Protein AF-A0A2D4MAZ9-F1 (afdb_monomer)

Mean predicted aligned error: 12.38 Å

Sequence (143 aa):
ARPRAPFRSSPSQSVPCAGSPRSSLWLFLHTLEPLLPRHYLNSRGIVIDEDMTARIGMADVKFSFQCPGRMYAPAWVAPEALQKKAEEINRRSADMWSFAVLLWELVTREVPFADLSNMEIGMKVALEGLRPTIPPGISPHIC

Solvent-accessible surface area (backbone atoms only — not comparable to full-atom values): 9492 Å² total; per-residue (Å²): 141,78,86,85,75,80,84,77,80,75,76,83,84,80,82,88,82,87,79,88,75,83,72,52,68,66,59,56,56,73,68,41,84,76,61,75,69,72,62,75,57,51,78,85,36,48,42,73,44,96,86,74,45,80,41,79,42,74,84,68,47,48,52,88,83,56,59,80,92,65,71,91,61,35,73,31,49,27,45,63,67,72,75,45,57,85,86,82,48,64,59,72,61,38,45,51,41,10,49,52,46,51,53,48,30,68,72,70,71,47,69,76,64,74,93,52,53,57,70,54,42,40,48,33,34,54,74,70,63,57,71,87,78,81,70,89,88,67,62,87,87,80,115

pLDDT: mean 71.61, std 18.31, range [29.22, 90.44]

Organism: NCBI:txid129469

Foldseek 3Di:
DDDDDDDPPDDDPDDDDDDDDCPPVLVVQVPDVPRQPQDFDDPVQWDQDPVRDTDGNPVPRDDPPRDVPDDQQLLLFALCPLPDPPVPDDVSVRNVSSVLSVLQCVVVVDDRPPVDHPVRSSCCVNPVVDDGDRDPPDDPVSD

Structure (mmCIF, N/CA/C/O backbone):
data_AF-A0A2D4MAZ9-F1
#
_entry.id   AF-A0A2D4MAZ9-F1
#
loop_
_atom_site.group_PDB
_atom_site.id
_atom_site.type_symbol
_atom_site.label_atom_id
_atom_site.label_alt_id
_atom_site.label_comp_id
_atom_site.label_asym_id
_atom_site.label_entity_id
_atom_site.label_seq_id
_atom_site.pdbx_PDB_ins_code
_atom_site.Cartn_x
_atom_site.Cartn_y
_atom_site.Cartn_z
_atom_site.occupancy
_atom_site.B_iso_or_equiv
_atom_site.auth_seq_id
_atom_site.auth_comp_id
_atom_site.auth_asym_id
_atom_site.auth_atom_id
_atom_site.pdbx_PDB_model_num
ATOM 1 N N . ALA A 1 1 ? 32.833 35.613 -6.149 1.00 41.00 1 ALA A N 1
ATOM 2 C CA . ALA A 1 1 ? 32.846 34.469 -7.079 1.00 41.00 1 ALA A CA 1
ATOM 3 C C . ALA A 1 1 ? 33.715 33.358 -6.492 1.00 41.00 1 ALA A C 1
ATOM 5 O O . ALA A 1 1 ? 34.919 33.538 -6.390 1.00 41.00 1 ALA A O 1
ATOM 6 N N . ARG A 1 2 ? 33.114 32.258 -6.023 1.00 29.22 2 ARG A N 1
ATOM 7 C CA . ARG A 1 2 ? 33.833 31.019 -5.675 1.00 29.22 2 ARG A CA 1
ATOM 8 C C . ARG A 1 2 ? 33.325 29.916 -6.612 1.00 29.22 2 ARG A C 1
ATOM 10 O O . ARG A 1 2 ? 32.111 29.849 -6.811 1.00 29.22 2 ARG A O 1
ATOM 17 N N . PRO A 1 3 ? 34.209 29.117 -7.228 1.00 32.72 3 PRO A N 1
ATOM 18 C CA . PRO A 1 3 ? 33.814 28.135 -8.228 1.00 32.72 3 PRO A CA 1
ATOM 19 C C . PRO A 1 3 ? 33.048 26.975 -7.580 1.00 32.72 3 PRO A C 1
ATOM 21 O O . PRO A 1 3 ? 33.407 26.499 -6.503 1.00 32.72 3 PRO A O 1
ATOM 24 N N . ARG A 1 4 ? 31.975 26.536 -8.248 1.00 31.81 4 ARG A N 1
ATOM 25 C CA . ARG A 1 4 ? 31.226 25.319 -7.917 1.00 31.81 4 ARG A CA 1
ATOM 26 C C . ARG A 1 4 ? 32.125 24.113 -8.196 1.00 31.81 4 ARG A C 1
ATOM 28 O O . ARG A 1 4 ? 32.497 23.885 -9.343 1.00 31.81 4 ARG A O 1
ATOM 35 N N . ALA A 1 5 ? 32.469 23.358 -7.159 1.00 35.03 5 ALA A N 1
ATOM 36 C CA . ALA A 1 5 ? 33.061 22.037 -7.324 1.00 35.03 5 ALA A CA 1
ATOM 37 C C . ALA A 1 5 ? 31.997 21.066 -7.880 1.00 35.03 5 ALA A C 1
ATOM 39 O O . ALA A 1 5 ? 30.837 21.146 -7.462 1.00 35.03 5 ALA A O 1
ATOM 40 N N . PRO A 1 6 ? 32.350 20.168 -8.817 1.00 32.66 6 PRO A N 1
ATOM 41 C CA . PRO A 1 6 ? 31.421 19.182 -9.348 1.00 32.66 6 PRO A CA 1
ATOM 42 C C . PRO A 1 6 ? 31.042 18.184 -8.252 1.00 32.66 6 PRO A C 1
ATOM 44 O O . PRO A 1 6 ? 31.898 17.648 -7.546 1.00 32.66 6 PRO A O 1
ATOM 47 N N . PHE A 1 7 ? 29.736 17.963 -8.107 1.00 31.11 7 PHE A N 1
ATOM 48 C CA . PHE A 1 7 ? 29.149 16.994 -7.191 1.00 31.11 7 PHE A CA 1
ATOM 49 C C . PHE A 1 7 ? 29.615 15.598 -7.619 1.00 31.11 7 PHE A C 1
ATOM 51 O O . PHE A 1 7 ? 29.149 15.038 -8.609 1.00 31.11 7 PHE A O 1
ATOM 58 N N . ARG A 1 8 ? 30.619 15.077 -6.915 1.00 29.31 8 ARG A N 1
ATOM 59 C CA . ARG A 1 8 ? 31.166 13.740 -7.122 1.00 29.31 8 ARG A CA 1
ATOM 60 C C . ARG A 1 8 ? 30.081 12.750 -6.700 1.00 29.31 8 ARG A C 1
ATOM 62 O O . ARG A 1 8 ? 29.751 12.661 -5.522 1.00 29.31 8 ARG A O 1
ATOM 69 N N . SER A 1 9 ? 29.494 12.062 -7.673 1.00 36.06 9 SER A N 1
ATOM 70 C CA . SER A 1 9 ? 28.590 10.932 -7.472 1.00 36.06 9 SER A CA 1
ATOM 71 C C . SER A 1 9 ? 29.318 9.847 -6.675 1.00 36.06 9 SER A C 1
ATOM 73 O O . SER A 1 9 ? 30.219 9.185 -7.194 1.00 36.06 9 SER A O 1
ATOM 75 N N . SER A 1 10 ? 28.975 9.710 -5.397 1.00 30.83 10 SER A N 1
ATOM 76 C CA . SER A 1 10 ? 29.439 8.604 -4.557 1.00 30.83 10 SER A CA 1
ATOM 77 C C . SER A 1 10 ? 28.807 7.286 -5.027 1.00 30.83 10 SER A C 1
ATOM 79 O O . SER A 1 10 ? 27.696 7.298 -5.559 1.00 30.83 10 SER A O 1
ATOM 81 N N . PRO A 1 11 ? 29.528 6.164 -4.891 1.00 35.72 11 PRO A N 1
ATOM 82 C CA . PRO A 1 11 ? 29.386 5.016 -5.769 1.00 35.72 11 PRO A CA 1
ATOM 83 C C . PRO A 1 11 ? 28.123 4.218 -5.460 1.00 35.72 11 PRO A C 1
ATOM 85 O O . PRO A 1 11 ? 27.843 3.879 -4.309 1.00 35.72 11 PRO A O 1
ATOM 88 N N . SER A 1 12 ? 27.406 3.867 -6.524 1.00 33.91 12 SER A N 1
ATOM 89 C CA . SER A 1 12 ? 26.584 2.666 -6.582 1.00 33.91 12 SER A CA 1
ATOM 90 C C . SER A 1 12 ? 27.402 1.504 -6.020 1.00 33.91 12 SER A C 1
ATOM 92 O O . SER A 1 12 ? 28.412 1.107 -6.598 1.00 33.91 12 SER A O 1
ATOM 94 N N . GLN A 1 13 ? 27.007 0.987 -4.855 1.00 32.81 13 GLN A N 1
ATOM 95 C CA . GLN A 1 13 ? 27.581 -0.249 -4.338 1.00 32.81 13 GLN A CA 1
ATOM 96 C C . GLN A 1 13 ? 27.137 -1.383 -5.259 1.00 32.81 13 GLN A C 1
ATOM 98 O O . GLN A 1 13 ? 26.048 -1.939 -5.134 1.00 32.81 13 GLN A O 1
ATOM 103 N N . SER A 1 14 ? 27.985 -1.680 -6.235 1.00 34.44 14 SER A N 1
ATOM 104 C CA . SER A 1 14 ? 27.990 -2.936 -6.951 1.00 34.44 14 SER A CA 1
ATOM 105 C C . SER A 1 14 ? 28.520 -4.007 -6.003 1.00 34.44 14 SER A C 1
ATOM 107 O O . SER A 1 14 ? 29.674 -3.982 -5.584 1.00 34.44 14 SER A O 1
ATOM 109 N N . VAL A 1 15 ? 27.676 -4.984 -5.689 1.00 37.50 15 VAL A N 1
ATOM 110 C CA . VAL A 1 15 ? 28.141 -6.287 -5.211 1.00 37.50 15 VAL A CA 1
ATOM 111 C C . VAL A 1 15 ? 27.695 -7.319 -6.242 1.00 37.50 15 VAL A C 1
ATOM 113 O O . VAL A 1 15 ? 26.556 -7.778 -6.185 1.00 37.50 15 VAL A O 1
ATOM 116 N N . PRO A 1 16 ? 28.537 -7.665 -7.230 1.00 53.72 16 PRO A N 1
ATOM 117 C CA . PRO A 1 16 ? 28.289 -8.802 -8.093 1.00 53.72 16 PRO A CA 1
ATOM 118 C C . PRO A 1 16 ? 29.218 -9.946 -7.684 1.00 53.72 16 PRO A C 1
ATOM 120 O O . PRO A 1 16 ? 30.409 -9.888 -7.969 1.00 53.72 16 PRO A O 1
ATOM 123 N N . CYS A 1 17 ? 28.685 -11.002 -7.064 1.00 29.98 17 CYS A N 1
ATOM 124 C CA . CYS A 1 17 ? 29.397 -12.276 -6.958 1.00 29.98 17 CYS A CA 1
ATOM 125 C C . CYS A 1 17 ? 28.449 -13.476 -7.093 1.00 29.98 17 CYS A C 1
ATOM 127 O O . CYS A 1 17 ? 27.626 -13.736 -6.223 1.00 29.98 17 CYS A O 1
ATOM 129 N N . ALA A 1 18 ? 28.693 -14.209 -8.184 1.00 37.38 18 ALA A N 1
ATOM 130 C CA . ALA A 1 18 ? 28.516 -15.645 -8.395 1.00 37.38 18 ALA A CA 1
ATOM 131 C C . ALA A 1 18 ? 27.088 -16.226 -8.487 1.00 37.38 18 ALA A C 1
ATOM 133 O O . ALA A 1 18 ? 26.488 -16.635 -7.500 1.00 37.38 18 ALA A O 1
ATOM 134 N N . GLY A 1 19 ? 26.641 -16.406 -9.739 1.00 32.09 19 GLY A N 1
ATOM 135 C CA . GLY A 1 19 ? 25.636 -17.403 -10.125 1.00 32.09 19 GLY A CA 1
ATOM 136 C C . GLY A 1 19 ? 24.244 -16.838 -10.405 1.00 32.09 19 GLY A C 1
ATOM 137 O O . GLY A 1 19 ? 23.368 -16.888 -9.552 1.00 32.09 19 GLY A O 1
ATOM 138 N N . SER A 1 20 ? 23.996 -16.338 -11.621 1.00 38.81 20 SER A N 1
ATOM 139 C CA . SER A 1 20 ? 22.609 -16.152 -12.092 1.00 38.81 20 SER A CA 1
ATOM 140 C C . SER A 1 20 ? 21.934 -17.533 -12.211 1.00 38.81 20 SER A C 1
ATOM 142 O O . SER A 1 20 ? 22.628 -18.467 -12.623 1.00 38.81 20 SER A O 1
ATOM 144 N N . PRO A 1 21 ? 20.629 -17.691 -11.910 1.00 46.53 21 PRO A N 1
ATOM 145 C CA . PRO A 1 21 ? 19.580 -16.979 -12.641 1.00 46.53 21 PRO A CA 1
ATOM 146 C C . PRO A 1 21 ? 18.431 -16.499 -11.740 1.00 46.53 21 PRO A C 1
ATOM 148 O O . PRO A 1 21 ? 17.896 -17.265 -10.948 1.00 46.53 21 PRO A O 1
ATOM 151 N N . ARG A 1 22 ? 17.990 -15.245 -11.905 1.00 44.38 22 ARG A N 1
ATOM 152 C CA . ARG A 1 22 ? 16.703 -14.752 -11.371 1.00 44.38 22 ARG A CA 1
ATOM 153 C C . ARG A 1 22 ? 16.418 -15.200 -9.927 1.00 44.38 22 ARG A C 1
ATOM 155 O O . ARG A 1 22 ? 15.351 -15.743 -9.643 1.00 44.38 22 ARG A O 1
ATOM 162 N N . SER A 1 23 ? 17.355 -14.989 -9.003 1.00 43.38 23 SER A N 1
ATOM 163 C CA . SER A 1 23 ? 16.987 -15.000 -7.590 1.00 43.38 23 SER A CA 1
ATOM 164 C C . SER A 1 23 ? 15.895 -13.948 -7.444 1.00 43.38 23 SER A C 1
ATOM 166 O O . SER A 1 23 ? 16.120 -12.770 -7.727 1.00 43.38 23 SER A O 1
ATOM 168 N N . SER A 1 24 ? 14.671 -14.393 -7.140 1.00 56.97 24 SER A N 1
ATOM 169 C CA . SER A 1 24 ? 13.549 -13.476 -6.967 1.00 56.97 24 SER A CA 1
ATOM 170 C C . SER A 1 24 ? 14.010 -12.419 -5.981 1.00 56.97 24 SER A C 1
ATOM 172 O O . SER A 1 24 ? 14.417 -12.752 -4.871 1.00 56.97 24 SER A O 1
ATOM 174 N N . LEU A 1 25 ? 14.006 -11.161 -6.412 1.00 61.22 25 LEU A N 1
ATOM 175 C CA . LEU A 1 25 ? 14.500 -10.022 -5.639 1.00 61.22 25 LEU A CA 1
ATOM 176 C C . LEU A 1 25 ? 13.897 -10.000 -4.218 1.00 61.22 25 LEU A C 1
ATOM 178 O O . LEU A 1 25 ? 14.554 -9.619 -3.254 1.00 61.22 25 LEU A O 1
ATOM 182 N N . TRP A 1 26 ? 12.679 -10.531 -4.092 1.00 62.00 26 TRP A N 1
ATOM 183 C CA .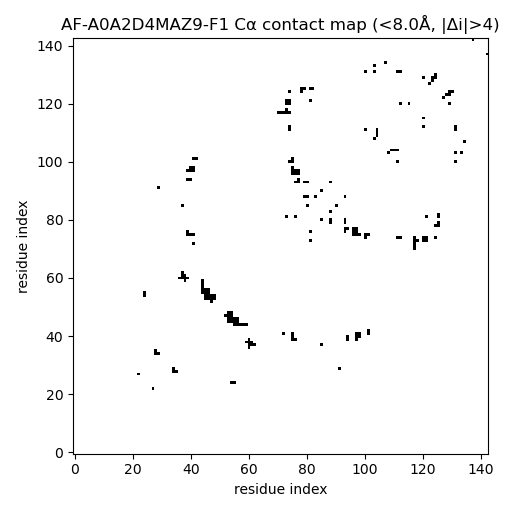 TRP A 1 26 ? 12.007 -10.869 -2.842 1.00 62.00 26 TRP A CA 1
ATOM 184 C C . TRP A 1 26 ? 12.838 -11.725 -1.878 1.00 62.00 26 TRP A C 1
ATOM 186 O O . TRP A 1 26 ? 13.039 -11.362 -0.720 1.00 62.00 26 TRP A O 1
ATOM 196 N N . LEU A 1 27 ? 13.327 -12.866 -2.364 1.00 61.44 27 LEU A N 1
ATOM 197 C CA . LEU A 1 27 ? 14.102 -13.828 -1.594 1.00 61.44 27 LEU A CA 1
ATOM 198 C C . LEU A 1 27 ? 15.418 -13.199 -1.138 1.00 61.44 27 LEU A C 1
ATOM 200 O O . LEU A 1 27 ? 15.802 -13.377 0.010 1.00 61.44 27 LEU A O 1
ATOM 204 N N . PHE A 1 28 ? 16.048 -12.390 -1.996 1.00 69.44 28 PHE A N 1
ATOM 205 C CA . PHE A 1 28 ? 17.264 -11.663 -1.640 1.00 69.44 28 PHE A CA 1
ATOM 206 C C . PHE A 1 28 ? 17.043 -10.718 -0.449 1.00 69.44 28 PHE A C 1
ATOM 208 O O . PHE A 1 28 ? 17.793 -10.776 0.524 1.00 69.44 28 PHE A O 1
ATOM 215 N N . LEU A 1 29 ? 15.974 -9.914 -0.454 1.00 61.34 29 LEU A N 1
ATOM 216 C CA . LEU A 1 29 ? 15.665 -9.023 0.674 1.00 61.34 29 LEU A CA 1
ATOM 217 C C . LEU A 1 29 ? 15.400 -9.783 1.980 1.00 61.34 29 LEU A C 1
ATOM 219 O O . LEU A 1 29 ? 15.776 -9.317 3.052 1.00 61.34 29 LEU A O 1
ATOM 223 N N . HIS A 1 30 ? 14.801 -10.969 1.888 1.00 63.09 30 HIS A N 1
ATOM 224 C CA . HIS A 1 30 ? 14.498 -11.813 3.043 1.00 63.09 30 HIS A CA 1
ATOM 225 C C . HIS A 1 30 ? 15.710 -12.602 3.559 1.00 63.09 30 HIS A C 1
ATOM 227 O O . HIS A 1 30 ? 15.662 -13.114 4.678 1.00 63.09 30 HIS A O 1
ATOM 233 N N . THR A 1 31 ? 16.786 -12.680 2.768 1.00 70.00 31 THR A N 1
ATOM 234 C CA . THR A 1 31 ? 18.083 -13.249 3.173 1.00 70.00 31 THR A CA 1
ATOM 235 C C . THR A 1 31 ? 19.029 -12.231 3.817 1.00 70.00 31 THR A C 1
ATOM 237 O O . THR A 1 31 ? 20.043 -12.635 4.378 1.00 70.00 31 THR A O 1
ATOM 240 N N . LEU A 1 32 ? 18.722 -10.927 3.764 1.00 57.53 32 LEU A N 1
ATOM 241 C CA . LEU A 1 32 ? 19.522 -9.900 4.436 1.00 57.53 32 LEU A CA 1
ATOM 242 C C . LEU A 1 32 ? 19.268 -9.940 5.949 1.00 57.53 32 LEU A C 1
ATOM 244 O O . LEU A 1 32 ? 18.142 -9.747 6.408 1.00 57.53 32 LEU A O 1
ATOM 248 N N . GLU A 1 33 ? 20.328 -10.155 6.724 1.00 50.84 33 GLU A N 1
ATOM 249 C CA . GLU A 1 33 ? 20.293 -10.113 8.184 1.00 50.84 33 GLU A CA 1
ATOM 250 C C . GLU A 1 33 ? 21.235 -8.997 8.677 1.00 50.84 33 GLU A C 1
ATOM 252 O O . GLU A 1 33 ? 22.446 -9.094 8.463 1.00 50.84 33 GLU A O 1
ATOM 257 N N . PRO A 1 34 ? 20.720 -7.909 9.293 1.00 59.88 34 PRO A N 1
ATOM 258 C CA . PRO A 1 34 ? 19.323 -7.652 9.665 1.00 59.88 34 PRO A CA 1
ATOM 259 C C . PRO A 1 34 ? 18.432 -7.185 8.496 1.00 59.88 34 PRO A C 1
ATOM 261 O O . PRO A 1 34 ? 18.881 -6.482 7.590 1.00 59.88 34 PRO A O 1
ATOM 264 N N . LEU A 1 35 ? 17.135 -7.515 8.572 1.00 66.44 35 LEU A N 1
ATOM 265 C CA . LEU A 1 35 ? 16.117 -7.027 7.632 1.00 66.44 35 LEU A CA 1
ATOM 266 C C . LEU A 1 35 ? 16.090 -5.495 7.606 1.00 66.44 35 LEU A C 1
ATOM 268 O O . LEU A 1 35 ? 16.209 -4.844 8.650 1.00 66.44 35 LEU A O 1
ATOM 272 N N . LEU A 1 36 ? 15.854 -4.925 6.424 1.00 64.81 36 LEU A N 1
ATOM 273 C CA . LEU A 1 36 ? 15.826 -3.478 6.234 1.00 64.81 36 LEU A CA 1
ATOM 274 C C . LEU A 1 36 ? 14.772 -2.817 7.140 1.00 64.81 36 LEU A C 1
ATOM 276 O O . LEU A 1 36 ? 13.581 -3.131 7.044 1.00 64.81 36 LEU A O 1
ATOM 280 N N . PRO A 1 37 ? 15.174 -1.895 8.034 1.00 61.62 37 PRO A N 1
ATOM 281 C CA . PRO A 1 37 ? 14.231 -1.232 8.918 1.00 61.62 37 PRO A CA 1
ATOM 282 C C . PRO A 1 37 ? 13.292 -0.316 8.122 1.00 61.62 37 PRO A C 1
ATOM 284 O O . PRO A 1 37 ? 13.749 0.498 7.326 1.00 61.62 37 PRO A O 1
ATOM 287 N N . ARG A 1 38 ? 11.982 -0.391 8.403 1.00 64.94 38 ARG A N 1
ATOM 288 C CA . ARG A 1 38 ? 10.942 0.534 7.893 1.00 64.94 38 ARG A CA 1
ATOM 289 C C . ARG A 1 38 ? 10.818 0.612 6.364 1.00 64.94 38 ARG A C 1
ATOM 291 O O . ARG A 1 38 ? 10.357 1.626 5.837 1.00 64.94 38 ARG A O 1
ATOM 298 N N . HIS A 1 39 ? 11.191 -0.451 5.665 1.00 69.81 39 HIS A N 1
ATOM 299 C CA . HIS A 1 39 ? 10.862 -0.606 4.257 1.00 69.81 39 HIS A CA 1
ATOM 300 C C . HIS A 1 39 ? 9.430 -1.143 4.134 1.00 69.81 39 HIS A C 1
ATOM 302 O O . HIS A 1 39 ? 9.096 -2.138 4.766 1.00 69.81 39 HIS A O 1
ATOM 308 N N . TYR A 1 40 ? 8.590 -0.456 3.362 1.00 73.38 40 TYR A N 1
ATOM 309 C CA . TYR A 1 40 ? 7.256 -0.924 2.991 1.00 73.38 40 TYR A CA 1
ATOM 310 C C . TYR A 1 40 ? 7.188 -0.933 1.475 1.00 73.38 40 TYR A C 1
ATOM 312 O O . TYR A 1 40 ? 7.435 0.099 0.844 1.00 73.38 40 TYR A O 1
ATOM 320 N N . LEU A 1 41 ? 6.857 -2.083 0.900 1.00 78.56 41 LEU A N 1
ATOM 321 C CA . LEU A 1 41 ? 6.751 -2.213 -0.544 1.00 78.56 41 LEU A CA 1
ATOM 322 C C . LEU A 1 41 ? 5.501 -1.510 -1.058 1.00 78.56 41 LEU A C 1
ATOM 324 O O . LEU A 1 41 ? 4.416 -1.631 -0.501 1.00 78.56 41 LEU A O 1
ATOM 328 N N . ASN A 1 42 ? 5.674 -0.746 -2.125 1.00 80.94 42 ASN A N 1
ATOM 329 C CA . ASN A 1 42 ? 4.606 -0.053 -2.825 1.00 80.94 42 ASN A CA 1
ATOM 330 C C . ASN A 1 42 ? 5.027 0.138 -4.284 1.00 80.94 42 ASN A C 1
ATOM 332 O O . ASN A 1 42 ? 6.201 -0.030 -4.621 1.00 80.94 42 ASN A O 1
ATOM 336 N N . SER A 1 43 ? 4.081 0.509 -5.145 1.00 81.12 43 SER A N 1
ATOM 337 C CA . SER A 1 43 ? 4.360 0.685 -6.572 1.00 81.12 43 SER A CA 1
ATOM 338 C C . SER A 1 43 ? 5.311 1.849 -6.861 1.00 81.12 43 SER A C 1
ATOM 340 O O . SER A 1 43 ? 6.022 1.820 -7.859 1.00 81.12 43 SER A O 1
ATOM 342 N N . ARG A 1 44 ? 5.403 2.839 -5.961 1.00 80.06 44 ARG A N 1
ATOM 343 C CA . ARG A 1 44 ? 6.304 3.999 -6.104 1.00 80.06 44 ARG A CA 1
ATOM 344 C C . ARG A 1 44 ? 7.777 3.642 -5.913 1.00 80.06 44 ARG A C 1
ATOM 346 O O . ARG A 1 44 ? 8.622 4.253 -6.550 1.00 80.06 44 ARG A O 1
ATOM 353 N N . GLY A 1 45 ? 8.069 2.661 -5.061 1.00 78.69 45 GLY A N 1
ATOM 354 C CA . GLY A 1 45 ? 9.420 2.168 -4.798 1.00 78.69 45 GLY A CA 1
ATOM 355 C C . GLY A 1 45 ? 9.919 1.146 -5.819 1.00 78.69 45 GLY A C 1
ATOM 356 O O . GLY A 1 45 ? 10.990 0.573 -5.628 1.00 78.69 45 GLY A O 1
ATOM 357 N N . ILE A 1 46 ? 9.159 0.870 -6.883 1.00 84.38 46 ILE A N 1
ATOM 358 C CA . ILE A 1 46 ? 9.569 -0.028 -7.964 1.00 84.38 46 ILE A CA 1
ATOM 359 C C . ILE A 1 46 ? 9.989 0.826 -9.157 1.00 84.38 46 ILE A C 1
ATOM 361 O O . ILE A 1 46 ? 9.195 1.570 -9.725 1.00 84.38 46 ILE A O 1
ATOM 365 N N . VAL A 1 47 ? 11.251 0.694 -9.551 1.00 84.38 47 VAL A N 1
ATOM 366 C CA . VAL A 1 47 ? 11.826 1.360 -10.719 1.00 84.38 47 VAL A CA 1
ATOM 367 C C . VAL A 1 47 ? 11.923 0.344 -11.846 1.00 84.38 47 VAL A C 1
ATOM 369 O O . VAL A 1 47 ? 12.397 -0.775 -11.645 1.00 84.38 47 VAL A O 1
ATOM 372 N N . ILE A 1 48 ? 11.466 0.725 -13.032 1.00 85.75 48 ILE A N 1
ATOM 373 C CA . ILE A 1 48 ? 11.558 -0.108 -14.230 1.00 85.75 48 ILE A CA 1
ATOM 374 C C . ILE A 1 48 ? 12.789 0.346 -15.011 1.00 85.75 48 ILE A C 1
ATOM 376 O O . ILE A 1 48 ? 12.926 1.531 -15.310 1.00 85.75 48 ILE A O 1
ATOM 380 N N . ASP A 1 49 ? 13.691 -0.594 -15.278 1.00 85.56 49 ASP A N 1
ATOM 381 C CA . ASP A 1 49 ? 14.897 -0.374 -16.080 1.00 85.56 49 ASP A CA 1
ATOM 382 C C . ASP A 1 49 ? 14.586 -0.419 -17.588 1.00 85.56 49 ASP A C 1
ATOM 384 O O . ASP A 1 49 ? 13.515 -0.885 -17.988 1.00 85.56 49 ASP A O 1
ATOM 388 N N . GLU A 1 50 ? 15.530 0.006 -18.433 1.00 85.88 50 GLU A N 1
ATOM 389 C CA . GLU A 1 50 ? 15.366 0.013 -19.902 1.00 85.88 50 GLU A CA 1
ATOM 390 C C . GLU A 1 50 ? 15.066 -1.388 -20.470 1.00 85.88 50 GLU A C 1
ATOM 392 O O . GLU A 1 50 ? 14.285 -1.535 -21.410 1.00 85.88 50 GLU A O 1
ATOM 397 N N . ASP A 1 51 ? 15.583 -2.435 -19.821 1.00 83.62 51 ASP A N 1
ATOM 398 C CA . ASP A 1 51 ? 15.347 -3.844 -20.160 1.00 83.62 51 ASP A CA 1
ATOM 399 C C . ASP A 1 51 ? 13.983 -4.384 -19.671 1.00 83.62 51 ASP A C 1
ATOM 401 O O . ASP A 1 51 ? 13.801 -5.597 -19.535 1.00 83.62 51 ASP A O 1
ATOM 405 N N . MET A 1 52 ? 13.029 -3.512 -19.314 1.00 79.00 52 MET A N 1
ATOM 406 C CA . MET A 1 52 ? 11.734 -3.871 -18.703 1.00 79.00 52 MET A CA 1
ATOM 407 C C . MET A 1 52 ? 11.870 -4.698 -17.414 1.00 79.00 52 MET A C 1
ATOM 409 O O . MET A 1 52 ? 10.947 -5.400 -16.989 1.00 79.00 52 MET A O 1
ATOM 413 N N . THR A 1 53 ? 13.031 -4.618 -16.765 1.00 79.50 53 THR A N 1
ATOM 414 C CA . THR A 1 53 ? 13.305 -5.332 -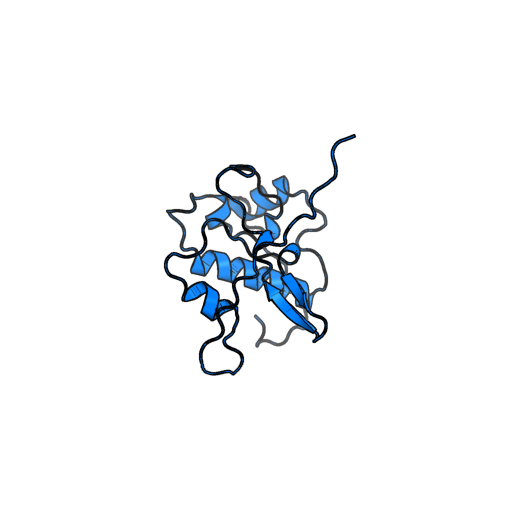15.522 1.00 79.50 53 THR A CA 1
ATOM 415 C C . THR A 1 53 ? 12.891 -4.458 -14.346 1.00 79.50 53 THR A C 1
ATOM 417 O O . THR A 1 53 ? 13.393 -3.349 -14.175 1.00 79.50 53 THR A O 1
ATOM 420 N N . ALA A 1 54 ? 11.977 -4.957 -13.514 1.00 79.19 54 ALA A N 1
ATOM 421 C CA . ALA A 1 54 ? 11.563 -4.267 -12.300 1.00 79.19 54 ALA A CA 1
ATOM 422 C C . ALA A 1 54 ? 12.632 -4.418 -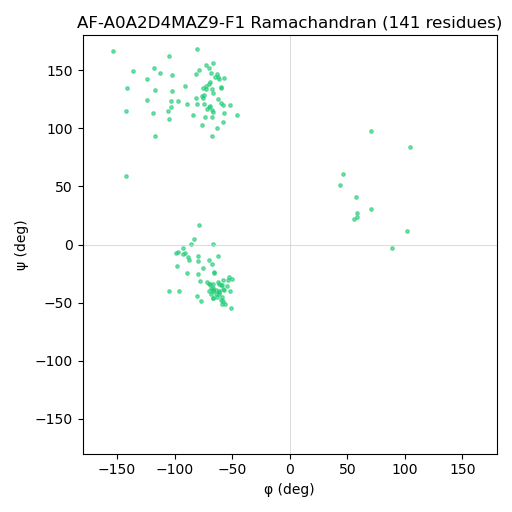11.205 1.00 79.19 54 ALA A C 1
ATOM 424 O O . ALA A 1 54 ? 13.049 -5.529 -10.868 1.00 79.19 54 ALA A O 1
ATOM 425 N N . ARG A 1 55 ? 13.065 -3.295 -10.630 1.00 80.38 55 ARG A N 1
ATOM 426 C CA . ARG A 1 55 ? 14.050 -3.213 -9.548 1.00 80.38 55 ARG A CA 1
ATOM 427 C C . ARG A 1 55 ? 13.440 -2.459 -8.371 1.00 80.38 55 ARG A C 1
ATOM 429 O O . ARG A 1 55 ? 12.718 -1.488 -8.561 1.00 80.38 55 ARG A O 1
ATOM 436 N N . ILE A 1 56 ? 13.747 -2.875 -7.148 1.00 79.19 56 ILE A N 1
ATOM 437 C CA . ILE A 1 56 ? 13.324 -2.139 -5.950 1.00 79.19 56 ILE A CA 1
ATOM 438 C C . ILE A 1 56 ? 14.290 -0.972 -5.742 1.00 79.19 56 ILE A C 1
ATOM 440 O O . ILE A 1 56 ? 15.501 -1.163 -5.602 1.00 79.19 56 ILE A O 1
ATOM 444 N N . GLY A 1 57 ? 13.744 0.238 -5.748 1.00 74.69 57 GLY A N 1
ATOM 445 C CA . GLY A 1 57 ? 14.443 1.472 -5.446 1.00 74.69 57 GLY A CA 1
ATOM 446 C C . GLY A 1 57 ? 14.722 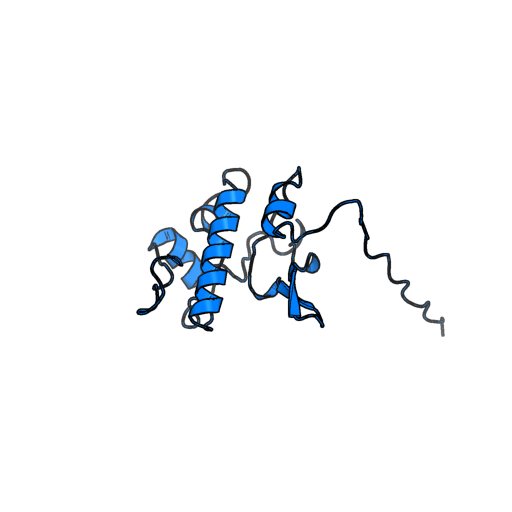1.572 -3.951 1.00 74.69 57 GLY A C 1
ATOM 447 O O . GLY A 1 57 ? 13.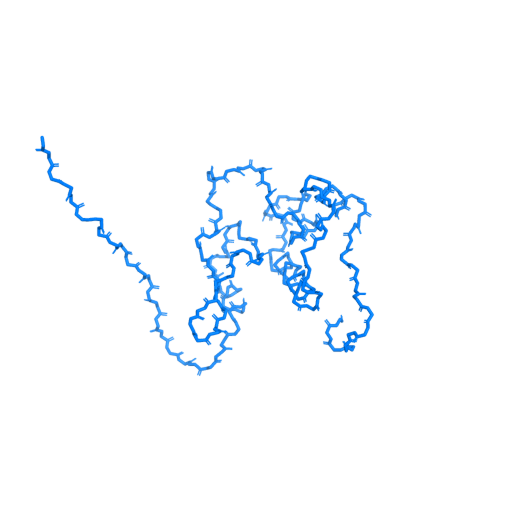833 1.808 -3.142 1.00 74.69 57 GLY A O 1
ATOM 448 N N . MET A 1 58 ? 15.989 1.446 -3.568 1.00 70.44 58 MET A N 1
ATOM 449 C CA . MET A 1 58 ? 16.402 1.576 -2.166 1.00 70.44 58 MET A CA 1
ATOM 450 C C . MET A 1 58 ? 16.289 3.018 -1.631 1.00 70.44 58 MET A C 1
ATOM 452 O O . MET A 1 58 ? 16.380 3.253 -0.428 1.00 70.44 58 MET A O 1
ATOM 456 N N . ALA A 1 59 ? 16.104 3.995 -2.522 1.00 68.56 59 ALA A N 1
ATOM 457 C CA . ALA A 1 59 ? 15.963 5.406 -2.173 1.00 68.56 59 ALA A CA 1
ATOM 458 C C . ALA A 1 59 ? 14.684 5.698 -1.368 1.00 68.56 59 ALA A C 1
ATOM 460 O O . ALA A 1 59 ? 14.656 6.660 -0.603 1.00 68.56 59 ALA A O 1
ATOM 461 N N . ASP A 1 60 ? 13.660 4.852 -1.501 1.00 66.88 60 ASP A N 1
ATOM 462 C CA . ASP A 1 60 ? 12.367 5.008 -0.828 1.00 66.88 60 ASP A CA 1
ATOM 463 C C . ASP A 1 60 ? 12.337 4.408 0.587 1.00 66.88 60 ASP A C 1
ATOM 465 O O . ASP A 1 60 ? 11.323 4.485 1.292 1.00 66.88 60 ASP A O 1
ATOM 469 N N . VAL A 1 61 ? 13.457 3.838 1.051 1.00 70.19 61 VAL A N 1
ATOM 470 C CA . VAL A 1 61 ? 13.609 3.394 2.440 1.00 70.19 61 VAL A CA 1
ATOM 471 C C . VAL A 1 61 ? 13.609 4.619 3.353 1.00 70.19 61 VAL A C 1
ATOM 473 O O . VAL A 1 61 ? 14.525 5.444 3.342 1.00 70.19 61 VAL A O 1
ATOM 476 N N . LYS A 1 62 ? 12.578 4.732 4.195 1.00 70.00 62 LYS A N 1
ATOM 477 C CA . LYS A 1 62 ? 12.465 5.838 5.148 1.00 70.00 62 LYS A CA 1
ATOM 478 C C . LYS A 1 62 ? 13.520 5.719 6.241 1.00 70.00 62 LYS A C 1
ATOM 480 O O . LYS A 1 62 ? 13.498 4.793 7.052 1.00 70.00 62 LYS A O 1
ATOM 485 N N . PHE A 1 63 ? 14.380 6.726 6.333 1.00 70.56 63 PHE A N 1
ATOM 486 C CA . PHE A 1 63 ? 15.320 6.842 7.444 1.00 70.56 63 PHE A CA 1
ATOM 487 C C . PHE A 1 63 ? 14.600 7.095 8.774 1.00 70.56 63 PHE A C 1
ATOM 489 O O . PHE A 1 63 ? 13.506 7.659 8.821 1.00 70.56 63 PHE A O 1
ATOM 496 N N . SER A 1 64 ? 15.249 6.744 9.885 1.00 66.88 64 SER A N 1
ATOM 497 C CA . SER A 1 64 ? 14.689 6.860 11.239 1.00 66.88 64 SER A CA 1
ATOM 498 C C . SER A 1 64 ? 14.171 8.262 11.592 1.00 66.88 64 SER A C 1
ATOM 500 O O . SER A 1 64 ? 13.205 8.371 12.349 1.00 66.88 64 SER A O 1
ATOM 502 N N . PHE A 1 65 ? 14.779 9.310 11.023 1.00 65.25 65 PHE A N 1
ATOM 503 C CA . PHE A 1 65 ? 14.426 10.719 11.228 1.00 65.25 65 PHE A CA 1
ATOM 504 C C . PHE A 1 65 ? 13.339 11.239 10.272 1.00 65.25 65 PHE A C 1
ATOM 506 O O . PHE A 1 65 ? 12.783 12.314 10.496 1.00 65.25 65 PHE A O 1
ATOM 513 N N . GLN A 1 66 ? 13.017 10.506 9.203 1.00 63.00 66 GLN A N 1
ATOM 514 C CA . GLN A 1 66 ? 12.022 10.939 8.228 1.00 63.00 66 GLN A CA 1
ATOM 515 C C . GLN A 1 66 ? 10.614 10.572 8.701 1.00 63.00 66 GLN A C 1
ATOM 517 O O . GLN A 1 66 ? 10.232 9.404 8.725 1.00 63.00 66 GLN A O 1
ATOM 522 N N . CYS A 1 67 ? 9.829 11.602 9.037 1.00 59.19 67 CYS A N 1
ATOM 523 C CA . CYS A 1 67 ? 8.389 11.517 9.308 1.00 59.19 67 CYS A CA 1
ATOM 524 C C . CYS A 1 67 ? 7.976 10.345 10.233 1.00 59.19 67 CYS A C 1
ATOM 526 O O . CYS A 1 67 ? 7.182 9.495 9.811 1.00 59.19 67 CYS A O 1
ATOM 528 N N . PRO A 1 68 ? 8.465 10.285 11.489 1.00 61.34 68 PRO A N 1
ATOM 529 C CA . PRO A 1 68 ? 7.996 9.286 12.444 1.00 61.34 68 PRO A CA 1
ATOM 530 C C . PRO A 1 68 ? 6.482 9.456 12.650 1.00 61.34 68 PRO A C 1
ATOM 532 O O . PRO A 1 68 ? 6.012 10.540 12.983 1.00 61.34 68 PRO A O 1
ATOM 535 N N . GLY A 1 69 ? 5.711 8.401 12.379 1.00 64.56 69 GLY A N 1
ATOM 536 C CA . GLY A 1 69 ? 4.252 8.391 12.550 1.00 64.56 69 GLY A CA 1
ATOM 537 C C . GLY A 1 69 ? 3.421 8.864 11.350 1.00 64.56 69 GLY A C 1
ATOM 538 O O . GLY A 1 69 ? 2.201 8.774 11.411 1.00 64.56 69 GLY A O 1
ATOM 539 N N . ARG A 1 70 ? 4.031 9.317 10.240 1.00 68.75 70 ARG A N 1
ATOM 540 C CA . ARG A 1 70 ? 3.288 9.622 8.998 1.00 68.75 70 ARG A CA 1
ATOM 541 C C . ARG A 1 70 ? 3.502 8.556 7.926 1.00 68.75 70 ARG A C 1
ATOM 543 O O . ARG A 1 70 ? 4.600 8.384 7.381 1.00 68.75 70 ARG A O 1
ATOM 550 N N . MET A 1 71 ? 2.417 7.865 7.589 1.00 75.75 71 MET A N 1
ATOM 551 C CA . MET A 1 71 ? 2.349 6.890 6.502 1.00 75.75 71 MET A CA 1
ATOM 552 C C . MET A 1 71 ? 1.630 7.515 5.304 1.00 75.75 71 MET A C 1
ATOM 554 O O . MET A 1 71 ? 0.511 7.996 5.426 1.00 75.75 71 MET A O 1
ATOM 558 N N . TYR A 1 72 ? 2.297 7.528 4.148 1.00 76.25 72 TYR A N 1
ATOM 559 C CA . TYR A 1 72 ? 1.783 8.148 2.916 1.00 76.25 72 TYR A CA 1
ATOM 560 C C . TYR A 1 72 ? 1.161 7.138 1.944 1.00 76.25 72 TYR A C 1
ATOM 562 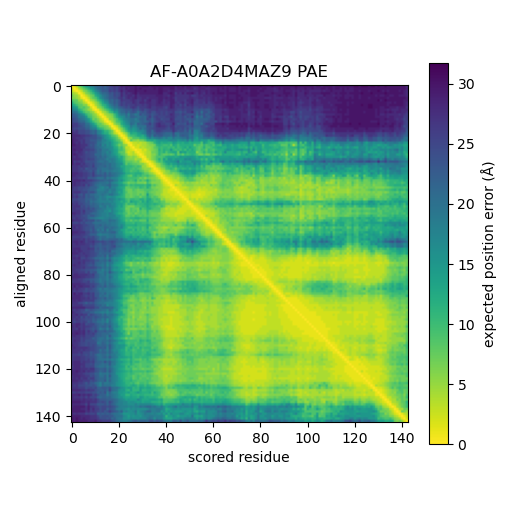O O . TYR A 1 72 ? 0.606 7.545 0.930 1.00 76.25 72 TYR A O 1
ATOM 570 N N . ALA A 1 73 ? 1.289 5.843 2.238 1.00 84.06 73 ALA A N 1
ATOM 571 C CA . ALA A 1 73 ? 0.792 4.748 1.412 1.00 84.06 73 ALA A CA 1
ATOM 572 C C . ALA A 1 73 ? 0.229 3.607 2.291 1.00 84.06 73 ALA A C 1
ATOM 574 O O . ALA A 1 73 ? 0.741 2.493 2.239 1.00 84.06 73 ALA A O 1
ATOM 575 N N . PRO A 1 74 ? -0.781 3.870 3.145 1.00 86.88 74 PRO A N 1
ATOM 576 C CA . PRO A 1 74 ? -1.321 2.864 4.064 1.00 86.88 74 PRO A CA 1
ATOM 577 C C . PRO A 1 74 ? -2.061 1.720 3.357 1.00 86.88 74 PRO A C 1
ATOM 579 O O . PRO A 1 74 ? -2.226 0.666 3.955 1.00 86.88 74 PRO A O 1
ATOM 582 N N . ALA A 1 75 ? -2.454 1.890 2.089 1.00 87.69 75 ALA A N 1
ATOM 583 C CA . ALA A 1 75 ? -3.126 0.853 1.303 1.00 87.69 75 ALA A CA 1
ATOM 584 C C . ALA A 1 75 ? -2.271 -0.413 1.090 1.00 87.69 75 ALA A C 1
ATOM 586 O O . ALA A 1 75 ? -2.814 -1.513 1.049 1.00 87.69 75 ALA A O 1
ATOM 587 N N . TRP A 1 76 ? -0.945 -0.267 1.002 1.00 88.88 76 TRP A N 1
ATOM 588 C CA . TRP A 1 76 ? -0.008 -1.389 0.856 1.00 88.88 76 TRP A CA 1
ATOM 589 C C . TRP A 1 76 ? 0.517 -1.899 2.202 1.00 88.88 76 TRP A C 1
ATOM 591 O O . TRP A 1 76 ? 1.262 -2.868 2.237 1.00 88.88 76 TRP A O 1
ATOM 601 N N . VAL A 1 77 ? 0.153 -1.268 3.323 1.00 88.69 77 VAL A N 1
ATOM 602 C CA . VAL A 1 77 ? 0.664 -1.648 4.645 1.00 88.69 77 VAL A CA 1
ATOM 603 C C . VAL A 1 77 ? -0.265 -2.675 5.281 1.00 88.69 77 VAL A C 1
ATOM 605 O O . VAL A 1 77 ? -1.487 -2.529 5.264 1.00 88.69 77 VAL A O 1
ATOM 608 N N . ALA A 1 78 ? 0.331 -3.707 5.873 1.00 88.12 78 ALA A N 1
ATOM 609 C CA . ALA A 1 78 ? -0.406 -4.745 6.572 1.00 88.12 78 ALA A CA 1
ATOM 610 C C . ALA A 1 78 ? -1.181 -4.182 7.782 1.00 88.12 78 ALA A C 1
ATOM 612 O O . ALA A 1 78 ? -0.678 -3.296 8.482 1.00 88.12 78 ALA A O 1
ATOM 613 N N . PRO A 1 79 ? -2.384 -4.696 8.082 1.00 88.38 79 PRO A N 1
ATOM 614 C CA . PRO A 1 79 ? -3.213 -4.206 9.185 1.00 88.38 79 PRO A CA 1
ATOM 615 C C . PRO A 1 79 ? -2.509 -4.305 10.548 1.00 88.38 79 PRO A C 1
ATOM 617 O O . PRO A 1 79 ? -2.663 -3.421 11.389 1.00 88.38 79 PRO A O 1
ATOM 620 N N . GLU A 1 80 ? -1.691 -5.334 10.766 1.00 88.38 80 GLU A N 1
ATOM 621 C CA . GLU A 1 80 ? -0.870 -5.489 11.965 1.00 88.38 80 GLU A CA 1
ATOM 622 C C . GLU A 1 80 ? 0.262 -4.458 12.042 1.00 88.38 80 GLU A C 1
ATOM 624 O O . GLU A 1 80 ? 0.577 -3.983 13.132 1.00 88.38 80 GLU A O 1
ATOM 629 N N . ALA A 1 81 ? 0.830 -4.065 10.897 1.00 86.56 81 ALA A N 1
ATOM 630 C CA . ALA A 1 81 ? 1.868 -3.040 10.801 1.00 86.56 81 ALA A CA 1
ATOM 631 C C . ALA A 1 81 ? 1.313 -1.615 10.978 1.00 86.56 81 ALA A C 1
ATOM 633 O O . ALA A 1 81 ? 2.065 -0.706 11.328 1.00 86.56 81 ALA A O 1
ATOM 634 N N . LEU A 1 82 ? 0.005 -1.419 10.772 1.00 85.31 82 LEU A N 1
ATOM 635 C CA . LEU A 1 82 ? -0.698 -0.170 11.087 1.00 85.31 82 LEU A CA 1
ATOM 636 C C . LEU A 1 82 ? -0.992 -0.022 12.589 1.00 85.31 82 LEU A C 1
ATOM 638 O O . LEU A 1 82 ? -1.024 1.098 13.093 1.00 85.31 82 LEU A O 1
ATOM 642 N N . GLN A 1 83 ? -1.217 -1.132 13.299 1.00 85.25 83 GLN A N 1
ATOM 643 C CA . GLN A 1 83 ? -1.645 -1.123 14.705 1.00 85.25 83 GLN A CA 1
ATOM 644 C C . GLN A 1 83 ? -0.493 -1.271 15.699 1.00 85.25 83 GLN A C 1
ATOM 646 O O . GLN A 1 83 ? -0.500 -0.644 16.758 1.00 85.25 83 GLN A O 1
ATOM 651 N N . LYS A 1 84 ? 0.482 -2.129 15.385 1.00 84.12 84 LYS A N 1
ATOM 652 C CA . LYS A 1 84 ? 1.572 -2.496 16.294 1.00 84.12 84 LYS A CA 1
ATOM 653 C C . LYS A 1 84 ? 2.880 -1.823 15.906 1.00 84.12 84 LYS A C 1
ATOM 655 O O . LYS A 1 84 ? 3.073 -1.355 14.785 1.00 84.12 84 LYS A O 1
ATOM 660 N N . LYS A 1 85 ? 3.824 -1.795 16.848 1.00 79.94 85 LYS A N 1
ATOM 661 C CA . LYS A 1 85 ? 5.180 -1.304 16.582 1.00 79.94 85 LYS A CA 1
ATOM 662 C C . LYS A 1 85 ? 5.938 -2.276 15.680 1.00 79.94 85 LYS A C 1
ATOM 664 O O . LYS A 1 85 ? 5.751 -3.486 15.747 1.00 79.94 85 LYS A O 1
ATOM 669 N N . ALA A 1 86 ? 6.885 -1.743 14.909 1.00 75.19 86 ALA A N 1
ATOM 670 C CA . ALA A 1 86 ? 7.697 -2.510 13.961 1.00 75.19 86 ALA A CA 1
ATOM 671 C C . ALA A 1 86 ? 8.579 -3.611 14.596 1.00 75.19 86 ALA A C 1
ATOM 673 O O . ALA A 1 86 ? 9.204 -4.369 13.857 1.00 75.19 86 ALA A O 1
ATOM 674 N N . GLU A 1 87 ? 8.690 -3.651 15.924 1.00 76.62 87 GLU A N 1
ATOM 675 C CA . GLU A 1 87 ? 9.424 -4.660 16.704 1.00 76.62 87 GLU A CA 1
ATOM 676 C C . GLU A 1 87 ? 8.544 -5.864 17.074 1.00 76.62 87 GLU A C 1
ATOM 678 O O . GLU A 1 87 ? 9.055 -6.959 17.274 1.00 76.62 87 GLU A O 1
ATOM 683 N N . GLU A 1 88 ? 7.224 -5.676 17.123 1.00 80.00 88 GLU A N 1
ATOM 684 C CA . GLU A 1 88 ? 6.246 -6.692 17.538 1.00 80.00 88 GLU A CA 1
ATOM 685 C C . GLU A 1 88 ? 5.616 -7.432 16.346 1.00 80.00 88 GLU A C 1
ATOM 687 O O . GLU A 1 88 ? 4.838 -8.370 16.525 1.00 80.00 88 GLU A O 1
ATOM 692 N N . ILE A 1 89 ? 5.916 -6.993 15.121 1.00 82.50 89 ILE A N 1
ATOM 693 C CA . ILE A 1 89 ? 5.359 -7.547 13.886 1.00 82.50 89 ILE A CA 1
ATOM 694 C C . ILE A 1 89 ? 6.358 -8.463 13.188 1.00 82.50 89 ILE A C 1
ATOM 696 O O . ILE A 1 89 ? 7.562 -8.197 13.141 1.00 82.50 89 ILE A O 1
ATOM 700 N N . ASN A 1 90 ? 5.840 -9.510 12.549 1.00 83.25 90 ASN A N 1
ATOM 701 C CA . ASN A 1 90 ? 6.632 -10.286 11.610 1.00 83.25 90 ASN A CA 1
ATOM 702 C C . ASN A 1 90 ? 6.757 -9.508 10.295 1.00 83.25 90 ASN A C 1
ATOM 704 O O . ASN A 1 90 ? 5.823 -9.474 9.494 1.00 83.25 90 ASN A O 1
ATOM 708 N N . ARG A 1 91 ? 7.922 -8.890 10.065 1.00 79.94 91 ARG A N 1
ATOM 709 C CA . ARG A 1 91 ? 8.167 -8.102 8.847 1.00 79.94 91 ARG A CA 1
ATOM 710 C C . ARG A 1 91 ? 7.990 -8.908 7.571 1.00 79.94 91 ARG A C 1
ATOM 712 O O . ARG A 1 91 ? 7.411 -8.390 6.633 1.00 79.94 91 ARG A O 1
ATOM 719 N N . ARG A 1 92 ? 8.402 -10.178 7.557 1.00 82.00 92 ARG A N 1
ATOM 720 C CA . ARG A 1 92 ? 8.276 -11.025 6.361 1.00 82.00 92 ARG A CA 1
ATOM 721 C C . ARG A 1 92 ? 6.808 -11.203 5.964 1.00 82.00 92 ARG A C 1
ATOM 723 O O . ARG A 1 92 ? 6.470 -11.125 4.790 1.00 82.00 92 ARG A O 1
ATOM 730 N N . SER A 1 93 ? 5.925 -11.387 6.947 1.00 83.88 93 SER A N 1
ATOM 731 C CA . SER A 1 93 ? 4.476 -11.486 6.719 1.00 83.88 93 SER A CA 1
ATOM 732 C C . SER A 1 93 ? 3.862 -10.145 6.300 1.00 83.88 93 SER A C 1
ATOM 734 O O . SER A 1 93 ? 3.040 -10.111 5.388 1.00 83.88 93 SER A O 1
ATOM 736 N N . ALA A 1 94 ? 4.306 -9.040 6.905 1.00 85.50 94 ALA A N 1
ATOM 737 C CA . ALA A 1 94 ? 3.858 -7.699 6.529 1.00 85.50 94 ALA A CA 1
ATOM 738 C C . ALA A 1 94 ? 4.322 -7.296 5.113 1.00 85.50 94 ALA A C 1
ATOM 740 O O . ALA A 1 94 ? 3.605 -6.619 4.374 1.00 85.50 94 ALA A O 1
ATOM 741 N N . ASP A 1 95 ? 5.504 -7.745 4.699 1.00 83.69 95 ASP A N 1
ATOM 742 C CA . ASP A 1 95 ? 5.985 -7.574 3.335 1.00 83.69 95 ASP A CA 1
ATOM 743 C C . ASP A 1 95 ? 5.114 -8.401 2.375 1.00 83.69 95 ASP A C 1
ATOM 745 O O . ASP A 1 95 ? 4.632 -7.859 1.379 1.00 83.69 95 ASP A O 1
ATOM 749 N N . MET A 1 96 ? 4.814 -9.671 2.685 1.00 85.19 96 MET A N 1
ATOM 750 C CA . MET A 1 96 ? 3.926 -10.502 1.849 1.00 85.19 96 MET A CA 1
ATOM 751 C C . MET A 1 96 ? 2.557 -9.854 1.603 1.00 85.19 96 MET A C 1
ATOM 753 O O . MET A 1 96 ? 2.023 -9.956 0.499 1.00 85.19 96 MET A O 1
ATOM 757 N N . TRP A 1 97 ? 2.013 -9.146 2.594 1.00 88.06 97 TRP A N 1
ATOM 758 C CA . TRP A 1 97 ? 0.809 -8.334 2.418 1.00 88.06 97 TRP A CA 1
ATOM 759 C C . TRP A 1 97 ? 0.985 -7.264 1.338 1.00 88.06 97 TRP A C 1
ATOM 761 O O . TRP A 1 97 ? 0.186 -7.160 0.409 1.00 88.06 97 TRP A O 1
ATOM 771 N N . SER A 1 98 ? 2.064 -6.491 1.445 1.00 87.88 98 SER A N 1
ATOM 772 C CA . SER A 1 98 ? 2.406 -5.431 0.495 1.00 87.88 98 SER A CA 1
ATOM 773 C C . SER A 1 98 ? 2.531 -5.984 -0.931 1.00 87.88 98 SER A C 1
ATOM 775 O O . SER A 1 98 ? 2.064 -5.372 -1.891 1.00 87.88 98 SER A O 1
ATOM 777 N N . PHE A 1 99 ? 3.104 -7.185 -1.069 1.00 84.94 99 PHE A N 1
ATOM 778 C CA . PHE A 1 99 ? 3.193 -7.901 -2.341 1.00 84.94 99 PHE A CA 1
ATOM 779 C C . PHE A 1 99 ? 1.829 -8.343 -2.879 1.00 84.94 99 PHE A C 1
ATOM 781 O O . PHE A 1 99 ? 1.577 -8.203 -4.072 1.00 84.94 99 PHE A O 1
ATOM 788 N N . ALA A 1 100 ? 0.924 -8.819 -2.021 1.00 87.19 100 ALA A N 1
ATOM 789 C CA . ALA A 1 100 ? -0.433 -9.172 -2.433 1.00 87.19 100 ALA A CA 1
ATOM 790 C C . ALA A 1 100 ? -1.200 -7.953 -2.977 1.00 87.19 100 ALA A C 1
ATOM 792 O O . ALA A 1 100 ? -1.873 -8.055 -4.000 1.00 87.19 100 ALA A O 1
ATOM 793 N N . VAL A 1 101 ? -1.044 -6.782 -2.348 1.00 88.75 101 VAL A N 1
ATOM 794 C CA . VAL A 1 101 ? -1.647 -5.529 -2.839 1.00 88.75 101 VAL A CA 1
ATOM 795 C C . VAL A 1 101 ? -1.030 -5.096 -4.175 1.00 88.75 101 VAL A C 1
ATOM 797 O O . VAL A 1 101 ? -1.753 -4.647 -5.059 1.00 88.75 101 VAL A O 1
ATOM 800 N N . LEU A 1 102 ? 0.279 -5.286 -4.370 1.00 86.75 102 LEU A N 1
ATOM 801 C CA . LEU A 1 102 ? 0.933 -5.048 -5.664 1.00 86.75 102 LEU A CA 1
ATOM 802 C C . LEU A 1 102 ? 0.420 -5.988 -6.761 1.00 86.75 102 LEU A C 1
ATOM 804 O O . LEU A 1 102 ? 0.183 -5.550 -7.882 1.00 86.75 102 LEU A O 1
ATOM 808 N N . LEU A 1 103 ? 0.239 -7.276 -6.459 1.00 84.69 103 LEU A N 1
ATOM 809 C CA . LEU A 1 103 ? -0.351 -8.224 -7.407 1.00 84.69 103 LEU A CA 1
ATOM 810 C C . LEU A 1 103 ? -1.773 -7.811 -7.780 1.00 84.69 103 LEU A C 1
ATOM 812 O O . LEU A 1 103 ? -2.125 -7.838 -8.957 1.00 84.69 103 LEU A O 1
ATOM 816 N N . TRP A 1 104 ? -2.563 -7.382 -6.797 1.00 87.50 104 TRP A N 1
ATOM 817 C CA . TRP A 1 104 ? -3.895 -6.842 -7.038 1.00 87.50 104 TRP A CA 1
ATOM 818 C C . TRP A 1 104 ? -3.850 -5.631 -7.982 1.00 87.50 104 TRP A C 1
ATOM 820 O O . TRP A 1 104 ? -4.547 -5.635 -8.991 1.00 87.50 104 TRP A O 1
ATOM 830 N N . GLU A 1 105 ? -2.963 -4.665 -7.726 1.00 87.69 105 GLU A N 1
ATOM 831 C CA . GLU A 1 105 ? -2.750 -3.474 -8.566 1.00 87.69 105 GLU A CA 1
ATOM 832 C C . GLU A 1 105 ? -2.314 -3.843 -9.996 1.00 87.69 105 GLU A C 1
ATOM 834 O O . GLU A 1 105 ? -2.729 -3.208 -10.963 1.00 87.69 105 GLU A O 1
ATOM 839 N N . LEU A 1 106 ? -1.525 -4.907 -10.173 1.00 84.75 106 LEU A N 1
ATOM 840 C CA . LEU A 1 106 ? -1.136 -5.399 -11.499 1.00 84.75 106 LEU A CA 1
ATOM 841 C C . LEU A 1 106 ? -2.299 -6.040 -12.269 1.00 84.75 106 LEU A C 1
ATOM 843 O O . LEU A 1 106 ? -2.337 -5.934 -13.500 1.00 84.75 106 LEU A O 1
ATOM 847 N N . VAL A 1 107 ? -3.219 -6.703 -11.562 1.00 85.56 107 VAL A N 1
ATOM 848 C CA . VAL A 1 107 ? -4.398 -7.351 -12.152 1.00 85.56 107 VAL A CA 1
ATOM 849 C C . VAL A 1 107 ? -5.464 -6.320 -12.511 1.00 85.56 107 VAL A C 1
ATOM 851 O O . VAL A 1 107 ? -5.967 -6.342 -13.632 1.00 85.56 107 VAL A O 1
ATOM 854 N N . THR A 1 108 ? -5.803 -5.417 -11.590 1.00 85.88 108 THR A N 1
ATOM 855 C CA . THR A 1 108 ? -6.842 -4.397 -11.808 1.00 85.88 108 THR A CA 1
ATOM 856 C C . THR A 1 108 ? -6.340 -3.217 -12.627 1.00 85.88 108 THR A C 1
ATOM 858 O O . THR A 1 108 ? -7.135 -2.571 -13.300 1.00 85.88 108 THR A O 1
ATOM 861 N N . ARG A 1 109 ? -5.026 -2.947 -12.608 1.00 85.81 109 ARG A N 1
ATOM 862 C CA . ARG A 1 109 ? -4.411 -1.715 -13.137 1.00 85.81 109 ARG A CA 1
ATOM 863 C C . ARG A 1 109 ? -4.957 -0.445 -12.483 1.00 85.81 109 ARG A C 1
ATOM 865 O O . ARG A 1 109 ? -4.857 0.637 -13.057 1.00 85.81 109 ARG A O 1
ATOM 872 N N . GLU A 1 110 ? -5.486 -0.576 -11.272 1.00 86.69 110 GLU A N 1
ATOM 873 C CA . GLU A 1 110 ? -6.080 0.509 -10.500 1.00 86.69 110 GLU A CA 1
ATOM 874 C C . GLU A 1 110 ? -5.308 0.742 -9.201 1.00 86.69 110 GLU A C 1
ATOM 876 O O . GLU A 1 110 ? -4.711 -0.171 -8.628 1.00 86.69 110 GLU A O 1
ATOM 881 N N . VAL A 1 111 ? -5.338 1.984 -8.712 1.00 86.31 111 VAL A N 1
ATOM 882 C CA . VAL A 1 111 ? -4.741 2.330 -7.419 1.00 86.31 111 VAL A CA 1
ATOM 883 C C . VAL A 1 111 ? -5.642 1.792 -6.300 1.00 86.31 111 VAL A C 1
ATOM 885 O O . VAL A 1 111 ? -6.841 2.086 -6.298 1.00 86.31 111 VAL A O 1
ATOM 888 N N . PRO A 1 112 ? -5.103 1.040 -5.321 1.00 85.94 112 PRO A N 1
ATOM 889 C CA . PRO A 1 112 ? -5.908 0.484 -4.243 1.00 85.94 112 PRO A CA 1
ATOM 890 C C . PRO A 1 112 ? -6.551 1.600 -3.422 1.00 85.94 112 PRO A C 1
ATOM 892 O O . PRO A 1 112 ? -5.863 2.476 -2.896 1.00 85.94 112 PRO A O 1
ATOM 895 N N . PHE A 1 113 ? -7.877 1.536 -3.298 1.00 87.25 113 PHE A N 1
ATOM 896 C CA . PHE A 1 113 ? -8.694 2.499 -2.554 1.00 87.25 113 PHE A CA 1
ATOM 897 C C . PHE A 1 113 ? -8.541 3.956 -3.029 1.00 87.25 113 PHE A C 1
ATOM 899 O O . PHE A 1 113 ? -8.508 4.866 -2.203 1.00 87.25 113 PHE A O 1
ATOM 906 N N . ALA A 1 114 ? -8.464 4.183 -4.346 1.00 85.12 114 ALA A N 1
ATOM 907 C CA . ALA A 1 114 ? -8.316 5.519 -4.939 1.00 85.12 114 ALA A CA 1
ATOM 908 C C . ALA A 1 114 ? -9.366 6.549 -4.465 1.00 85.12 114 ALA A C 1
ATOM 910 O O . ALA A 1 114 ? -9.072 7.742 -4.421 1.00 85.12 114 ALA A O 1
ATOM 911 N N . ASP A 1 115 ? -10.557 6.089 -4.075 1.00 88.31 115 ASP A N 1
ATOM 912 C CA . ASP A 1 115 ? -11.669 6.936 -3.627 1.00 88.31 115 ASP A CA 1
ATOM 913 C C . ASP A 1 115 ? -11.547 7.420 -2.170 1.00 88.31 115 ASP A C 1
ATOM 915 O O . ASP A 1 115 ? -12.335 8.256 -1.727 1.00 88.31 115 ASP A O 1
ATOM 919 N N . LEU A 1 116 ? -10.596 6.885 -1.397 1.00 89.00 116 LEU A N 1
ATOM 920 C CA . LEU A 1 116 ? -10.457 7.149 0.036 1.00 89.00 116 LEU A CA 1
ATOM 921 C C . LEU A 1 116 ? -9.176 7.929 0.342 1.00 89.00 116 LEU A C 1
ATOM 923 O O . LEU A 1 116 ? -8.132 7.735 -0.281 1.00 89.00 116 LEU A O 1
ATOM 927 N N . SER A 1 117 ? -9.213 8.784 1.366 1.00 89.38 117 SER A N 1
ATOM 928 C CA . SER A 1 117 ? -7.994 9.440 1.842 1.00 89.38 117 SER A CA 1
ATOM 929 C C . SER A 1 117 ? -7.084 8.461 2.593 1.00 89.38 117 SER A C 1
ATOM 931 O O . SER A 1 117 ? -7.539 7.502 3.212 1.00 89.38 117 SER A O 1
ATOM 933 N N . ASN A 1 118 ? -5.775 8.731 2.621 1.00 87.00 118 ASN A N 1
ATOM 934 C CA . ASN A 1 118 ? -4.801 7.887 3.330 1.00 87.00 118 ASN A CA 1
ATOM 935 C C . ASN A 1 118 ? -5.190 7.607 4.794 1.00 87.00 118 ASN A C 1
ATOM 937 O O . ASN A 1 118 ? -5.013 6.493 5.283 1.00 87.00 118 ASN A O 1
ATOM 941 N N . MET A 1 119 ? -5.715 8.609 5.505 1.00 87.06 119 MET A N 1
ATOM 942 C CA . MET A 1 119 ? -6.116 8.432 6.901 1.00 87.06 119 MET A CA 1
ATOM 943 C C . MET A 1 119 ? -7.327 7.506 7.024 1.00 87.06 119 MET A C 1
ATOM 945 O O . MET A 1 119 ? -7.326 6.617 7.874 1.00 87.06 119 MET A O 1
ATOM 949 N N . GLU A 1 120 ? -8.317 7.665 6.146 1.00 90.06 120 GLU A N 1
ATOM 950 C CA . GLU A 1 120 ? -9.481 6.781 6.098 1.00 90.06 120 GLU A CA 1
ATOM 951 C C . GLU A 1 120 ? -9.077 5.354 5.739 1.00 90.06 120 GLU A C 1
ATOM 953 O O . GLU A 1 120 ? -9.490 4.428 6.426 1.00 90.06 120 GLU A O 1
ATOM 958 N N . ILE A 1 121 ? -8.213 5.166 4.738 1.00 90.06 121 ILE A N 1
ATOM 959 C CA . ILE A 1 121 ? -7.701 3.843 4.358 1.00 90.06 121 ILE A CA 1
ATOM 960 C C . ILE A 1 121 ? -7.048 3.168 5.564 1.00 90.06 121 ILE A C 1
ATOM 962 O O . ILE A 1 121 ? -7.396 2.040 5.897 1.00 90.06 121 ILE A O 1
ATOM 966 N N . GLY A 1 122 ? -6.136 3.862 6.252 1.00 88.12 122 GLY A N 1
ATOM 967 C CA . GLY A 1 122 ? -5.448 3.304 7.415 1.00 88.12 122 GLY A CA 1
ATOM 968 C C . GLY A 1 122 ? -6.416 2.887 8.524 1.00 88.12 122 GLY A C 1
ATOM 969 O O . GLY A 1 122 ? -6.307 1.778 9.047 1.00 88.12 122 GLY A O 1
ATOM 970 N N . MET A 1 123 ? -7.400 3.734 8.846 1.00 89.38 123 MET A N 1
ATOM 971 C CA . MET A 1 123 ? -8.405 3.417 9.865 1.00 89.38 123 MET A CA 1
ATOM 972 C C . MET A 1 123 ? -9.308 2.258 9.444 1.00 89.38 123 MET A C 1
ATOM 974 O O . MET A 1 123 ? -9.495 1.327 10.223 1.00 89.38 123 MET A O 1
ATOM 978 N N . LYS A 1 124 ? -9.818 2.259 8.209 1.00 90.44 124 LYS A N 1
ATOM 979 C CA . LYS A 1 124 ? -10.709 1.204 7.716 1.00 90.44 124 LYS A CA 1
ATOM 980 C C . LYS A 1 124 ? -10.001 -0.141 7.580 1.00 90.44 124 LYS A C 1
ATOM 982 O O . LYS A 1 124 ? -10.569 -1.171 7.924 1.00 90.44 124 LYS A O 1
ATOM 987 N N . VAL A 1 125 ? -8.748 -0.163 7.133 1.00 90.06 125 VAL A N 1
ATOM 988 C CA . VAL A 1 125 ? -7.957 -1.402 7.018 1.00 90.06 125 VAL A CA 1
ATOM 989 C C . VAL A 1 125 ? -7.617 -1.977 8.397 1.00 90.06 125 VAL A C 1
ATOM 991 O O . VAL A 1 125 ? -7.628 -3.200 8.562 1.00 90.06 125 VAL A O 1
ATOM 994 N N . ALA A 1 126 ? -7.325 -1.117 9.379 1.00 88.00 126 ALA A N 1
ATOM 995 C CA . ALA A 1 126 ? -6.950 -1.533 10.728 1.00 88.00 126 ALA A CA 1
ATOM 996 C C . ALA A 1 126 ? -8.152 -1.915 11.609 1.00 88.00 126 ALA A C 1
ATOM 998 O O . ALA A 1 126 ? -8.083 -2.919 12.313 1.00 88.00 126 ALA A O 1
ATOM 999 N N . LEU A 1 127 ? -9.230 -1.125 11.582 1.00 87.75 127 LEU A N 1
ATOM 1000 C CA . LEU A 1 127 ? -10.360 -1.238 12.514 1.00 87.75 127 LEU A CA 1
ATOM 1001 C C . LEU A 1 127 ? -11.604 -1.867 11.879 1.00 87.75 127 LEU A C 1
ATOM 1003 O O . LEU A 1 127 ? -12.273 -2.666 12.525 1.00 87.75 127 LEU A O 1
ATOM 1007 N N . GLU A 1 128 ? -11.911 -1.525 10.626 1.00 88.19 128 GLU A N 1
ATOM 1008 C CA . GLU A 1 128 ? -13.111 -2.018 9.923 1.00 88.19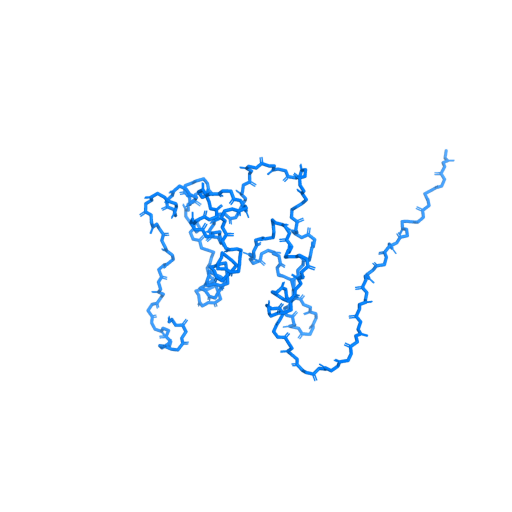 128 GLU A CA 1
ATOM 1009 C C . GLU A 1 128 ? -12.838 -3.286 9.097 1.00 88.19 128 GLU A C 1
ATOM 1011 O O . GLU A 1 128 ? -13.763 -3.912 8.588 1.00 88.19 128 GLU A O 1
ATOM 1016 N N . GLY A 1 129 ? -11.570 -3.686 8.960 1.00 85.69 129 GLY A N 1
ATOM 1017 C CA . GLY A 1 129 ? -11.179 -4.855 8.178 1.00 85.69 129 GLY A CA 1
ATOM 1018 C C . GLY A 1 129 ? -11.343 -4.667 6.669 1.00 85.69 129 GLY A C 1
ATOM 1019 O O . GLY A 1 129 ? -11.586 -5.645 5.969 1.00 85.69 129 GLY A O 1
ATOM 1020 N N . LEU A 1 130 ? -11.196 -3.442 6.153 1.00 87.12 130 LEU A N 1
ATOM 1021 C CA . LEU A 1 130 ? -11.243 -3.169 4.714 1.00 87.12 130 LEU A CA 1
ATOM 1022 C C . LEU A 1 130 ? -10.147 -3.952 3.967 1.00 87.12 130 LEU A C 1
ATOM 1024 O O . LEU A 1 130 ? -8.989 -4.023 4.401 1.00 87.12 130 LEU A O 1
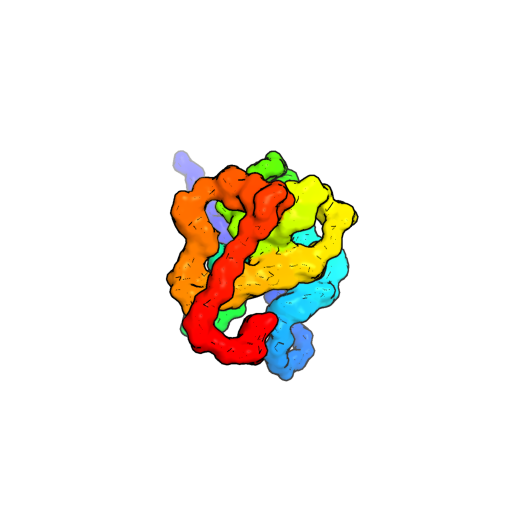ATOM 1028 N N . ARG A 1 131 ? -10.523 -4.551 2.834 1.00 87.19 131 ARG A N 1
ATOM 1029 C CA . ARG A 1 131 ? -9.661 -5.376 1.978 1.00 87.19 131 ARG A CA 1
ATOM 1030 C C . ARG A 1 131 ? -9.879 -5.032 0.505 1.00 87.19 131 ARG A C 1
ATOM 1032 O O . ARG A 1 131 ? -10.999 -4.660 0.154 1.00 87.19 131 ARG A O 1
ATOM 1039 N N . PRO A 1 132 ? -8.850 -5.161 -0.351 1.00 84.12 132 PRO A N 1
ATOM 1040 C CA . PRO A 1 132 ? -9.033 -5.046 -1.792 1.00 84.12 132 PRO A CA 1
ATOM 1041 C C . PRO A 1 132 ? -10.022 -6.107 -2.285 1.00 84.12 132 PRO A C 1
ATOM 1043 O O . PRO A 1 132 ? -9.949 -7.270 -1.883 1.00 84.12 132 PRO A O 1
ATOM 1046 N N . THR A 1 133 ? -10.962 -5.711 -3.137 1.00 83.25 133 THR A N 1
ATOM 1047 C CA . THR A 1 133 ? -11.934 -6.621 -3.747 1.00 83.25 133 THR A CA 1
ATOM 1048 C C . THR A 1 133 ? -11.258 -7.441 -4.836 1.00 83.25 133 THR A C 1
ATOM 1050 O O . THR A 1 133 ? -10.645 -6.889 -5.743 1.00 83.25 133 THR A O 1
ATOM 1053 N N . ILE A 1 134 ? -11.359 -8.766 -4.774 1.00 80.81 134 ILE A N 1
ATOM 1054 C CA . ILE A 1 134 ? -10.794 -9.640 -5.809 1.00 80.81 134 ILE A CA 1
ATOM 1055 C C . ILE A 1 134 ? -11.634 -9.461 -7.087 1.00 80.81 134 ILE A C 1
ATOM 1057 O O . ILE A 1 134 ? -12.839 -9.732 -7.037 1.00 80.81 134 ILE A O 1
ATOM 1061 N N . PRO A 1 135 ? -11.066 -8.983 -8.213 1.00 76.38 135 PRO A N 1
ATOM 1062 C CA . PRO A 1 135 ? -11.843 -8.801 -9.435 1.00 76.38 135 PRO A CA 1
ATOM 1063 C C . PRO A 1 135 ? -12.379 -10.146 -9.960 1.00 76.38 135 PRO A C 1
ATOM 1065 O O . PRO A 1 135 ? -11.725 -11.178 -9.811 1.00 76.38 135 PRO A O 1
ATOM 1068 N N . PRO A 1 136 ? -13.572 -10.180 -10.577 1.00 72.62 136 PRO A N 1
ATOM 1069 C CA . PRO A 1 136 ? -14.103 -11.401 -11.171 1.00 72.62 136 PRO A CA 1
ATOM 1070 C C . PRO A 1 136 ? -13.341 -11.755 -12.458 1.00 72.62 136 PRO A C 1
ATOM 1072 O O . PRO A 1 136 ? -13.096 -10.892 -13.297 1.00 72.62 136 PRO A O 1
ATOM 1075 N N . GLY A 1 137 ? -13.002 -13.035 -12.643 1.00 69.56 137 GLY A N 1
ATOM 1076 C CA . GLY A 1 137 ? -12.382 -13.537 -13.882 1.00 69.56 137 GLY A CA 1
ATOM 1077 C C . GLY A 1 137 ? -10.871 -13.777 -13.825 1.00 69.56 137 GLY A C 1
ATOM 1078 O O . GLY A 1 137 ? -10.254 -14.010 -14.862 1.00 69.56 137 GLY A O 1
ATOM 1079 N N . ILE A 1 138 ? -10.268 -13.755 -12.636 1.00 72.50 138 ILE A N 1
ATOM 1080 C CA . ILE A 1 138 ? -8.867 -14.150 -12.456 1.00 72.50 138 ILE A CA 1
ATOM 1081 C C . ILE A 1 138 ? -8.760 -15.674 -12.374 1.00 72.50 138 ILE A C 1
ATOM 1083 O O . ILE A 1 138 ? -9.657 -16.349 -11.866 1.00 72.50 138 ILE A O 1
ATOM 1087 N N . SER A 1 139 ? -7.655 -16.227 -12.875 1.00 70.94 139 SER A N 1
ATOM 1088 C CA . SER A 1 139 ? -7.382 -17.656 -12.752 1.00 70.94 139 SER A CA 1
ATOM 1089 C C . SER A 1 139 ? -7.262 -18.058 -11.270 1.00 70.94 139 SER A C 1
ATOM 1091 O O . SER A 1 139 ? -6.667 -17.321 -10.481 1.00 70.94 139 SER A O 1
ATOM 1093 N N . PRO A 1 140 ? -7.750 -19.249 -10.871 1.00 68.56 140 PRO A N 1
ATOM 1094 C CA . PRO A 1 140 ? -7.696 -19.722 -9.481 1.00 68.56 140 PRO A CA 1
ATOM 1095 C C . PRO A 1 140 ? -6.270 -20.000 -8.974 1.00 68.56 140 PRO A C 1
ATOM 1097 O O . PRO A 1 140 ? -6.094 -20.426 -7.844 1.00 68.56 140 PRO A O 1
ATOM 1100 N N . HIS A 1 141 ? -5.250 -19.788 -9.810 1.00 70.62 141 HIS A N 1
ATOM 1101 C CA . HIS A 1 141 ? -3.842 -19.891 -9.434 1.00 70.62 141 HIS A CA 1
ATOM 1102 C C . HIS A 1 141 ? -3.241 -18.556 -8.956 1.00 70.62 141 HIS A C 1
ATOM 1104 O O . HIS A 1 141 ? -2.090 -18.545 -8.529 1.00 70.62 141 HIS A O 1
ATOM 1110 N N . ILE A 1 142 ? -3.973 -17.440 -9.068 1.00 62.50 142 ILE A N 1
ATOM 1111 C CA . ILE A 1 142 ? -3.519 -16.104 -8.641 1.00 62.50 142 ILE A CA 1
ATOM 1112 C C . ILE A 1 142 ? -4.042 -15.700 -7.248 1.00 62.50 142 ILE A C 1
ATOM 1114 O O . ILE A 1 142 ? -3.457 -14.812 -6.628 1.00 62.50 142 ILE A O 1
ATOM 1118 N N . CYS A 1 143 ? -5.090 -16.351 -6.736 1.00 44.53 143 CYS A N 1
ATOM 1119 C CA . CYS A 1 143 ? -5.672 -16.107 -5.409 1.00 44.53 143 CYS A CA 1
ATOM 1120 C C . CYS A 1 143 ? -5.508 -17.327 -4.504 1.00 44.53 143 CYS A C 1
ATOM 1122 O O . CYS A 1 143 ? -5.357 -17.112 -3.282 1.00 44.53 143 CYS A O 1
#

Nearest PDB structures (foldseek):
  3kmu-assembly1_A  TM=9.958E-01  e=5.456E-16  Homo sapiens
  6mib-assembly1_A  TM=9.975E-01  e=7.414E-16  Homo sapiens
  6o5z-assembly1_A  TM=7.698E-01  e=3.812E-05  Homo sapiens
  7mon-assembly1_A  TM=7.089E-01  e=2.401E-04  Homo sapiens
  4mne-assembly1_C  TM=7.141E-01  e=8.191E-04  Homo sapiens

Radius of gyration: 18.24 Å; Cα contacts (8 Å, |Δi|>4): 110; chains: 1; bounding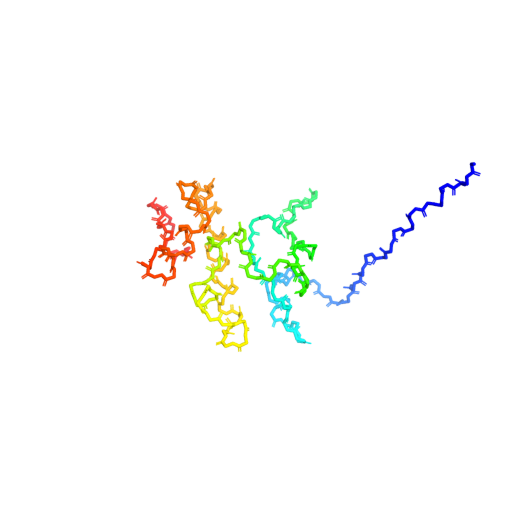 box: 48×54×38 Å

Secondary structure (DSSP, 8-state):
--PPPP-----------S--S---HHHHHHHSSSPPTT----GGGEEEPTTS-EEE-GGG---TTS-TT--S-GGGS-HHHHHS-TTTS-HHHHHHHHHHHHHHHHHH-S-TTTTS-HHHHHHIIIII---PPPPTT--TT--

InterPro domains:
  IPR000719 Protein kinase domain [PS50011] (1-143)
  IPR001245 Serine-threonine/tyrosine-protein kinase, catalytic domain [PF07714] (68-140)
  IPR011009 Protein kinase-like domain superfamily [SSF56112] (41-142)
  IPR051681 Serine/Threonine Kinases and Pseudokinases [PTHR44329] (29-136)